Protein AF-A0A7C3V137-F1 (afdb_monomer)

Secondary structure (DSSP, 8-state):
-------HHHHHHHHHHHHHHHHHHHHHHHHHHHHIIIIIHHHS-HHHHT-SSPPPHHHHHHHHHHHHHHHHHHHHTTPPTTHHHHHHHTT--TTS--SSS---GGGS-HHHHHHTT-

Radius of gyration: 18.9 Å; Cα contacts (8 Å, |Δi|>4): 94; chains: 1; bounding box: 36×55×51 Å

Structure (mmCIF, N/CA/C/O backbone):
data_AF-A0A7C3V137-F1
#
_entry.id   AF-A0A7C3V137-F1
#
loop_
_atom_site.group_PDB
_atom_site.id
_atom_site.type_symbol
_atom_site.label_atom_id
_atom_site.label_alt_id
_atom_site.label_comp_id
_atom_site.label_asym_id
_atom_site.label_entity_id
_atom_site.label_seq_id
_atom_site.pdbx_PDB_ins_code
_atom_site.Cartn_x
_atom_site.Cartn_y
_atom_site.Cartn_z
_atom_site.occupancy
_atom_site.B_iso_or_equiv
_atom_site.auth_seq_id
_atom_site.auth_comp_id
_atom_site.auth_asym_id
_atom_site.auth_atom_id
_atom_site.pdbx_PDB_model_num
ATOM 1 N N . MET A 1 1 ? 12.275 -42.632 -30.469 1.00 38.47 1 MET A N 1
ATOM 2 C CA . MET A 1 1 ? 13.488 -41.961 -30.996 1.00 38.47 1 MET A CA 1
ATOM 3 C C . MET A 1 1 ? 13.719 -40.701 -30.151 1.00 38.47 1 MET A C 1
ATOM 5 O O . MET A 1 1 ? 12.737 -40.092 -29.757 1.00 38.47 1 MET A O 1
ATOM 9 N N . ARG A 1 2 ? 14.964 -40.432 -29.734 1.00 38.84 2 ARG A N 1
ATOM 10 C CA . ARG A 1 2 ? 15.379 -39.552 -28.612 1.00 38.84 2 ARG A CA 1
ATOM 11 C C . ARG A 1 2 ? 15.088 -38.046 -28.816 1.00 38.84 2 ARG A C 1
ATOM 13 O O . ARG A 1 2 ? 15.186 -37.565 -29.935 1.00 38.84 2 ARG A O 1
ATOM 20 N N . SER A 1 3 ? 14.854 -37.313 -27.716 1.00 49.75 3 SER A N 1
ATOM 21 C CA . SER A 1 3 ? 15.107 -35.854 -27.603 1.00 49.75 3 SER A CA 1
ATOM 22 C C . SER A 1 3 ? 16.628 -35.604 -27.528 1.00 49.75 3 SER A C 1
ATOM 24 O O . SER A 1 3 ? 17.328 -36.508 -27.053 1.00 49.75 3 SER A O 1
ATOM 26 N N . PRO A 1 4 ? 17.176 -34.446 -27.971 1.00 48.34 4 PRO A N 1
ATOM 27 C CA . PRO A 1 4 ? 17.518 -33.423 -26.971 1.00 48.34 4 PRO A CA 1
ATOM 28 C C . PRO A 1 4 ? 17.622 -31.975 -27.511 1.00 48.34 4 PRO A C 1
ATOM 30 O O . PRO A 1 4 ? 18.595 -31.620 -28.169 1.00 48.34 4 PRO A O 1
ATOM 33 N N . ASN A 1 5 ? 16.741 -31.077 -27.066 1.00 44.84 5 ASN A N 1
ATOM 34 C CA . ASN A 1 5 ? 17.062 -29.636 -26.989 1.00 44.84 5 ASN A CA 1
ATOM 35 C C . ASN A 1 5 ? 17.733 -29.264 -25.644 1.00 44.84 5 ASN A C 1
ATOM 37 O O . ASN A 1 5 ? 17.666 -28.129 -25.187 1.00 44.84 5 ASN A O 1
ATOM 41 N N . GLY A 1 6 ? 18.408 -30.223 -25.000 1.00 50.28 6 GLY A N 1
ATOM 42 C CA . GLY A 1 6 ? 19.132 -30.058 -23.731 1.00 50.28 6 GLY A CA 1
ATOM 43 C C . GLY A 1 6 ? 20.578 -29.579 -23.893 1.00 50.28 6 GLY A C 1
ATOM 44 O O . GLY A 1 6 ? 21.464 -30.077 -23.205 1.00 50.28 6 GLY A O 1
ATOM 45 N N . GLY A 1 7 ? 20.846 -28.677 -24.841 1.00 51.50 7 GLY A N 1
ATOM 46 C CA . GLY A 1 7 ? 22.187 -28.118 -25.037 1.00 51.50 7 GLY A CA 1
ATOM 47 C C . GLY A 1 7 ? 22.581 -27.151 -23.908 1.00 51.50 7 GLY A C 1
ATOM 48 O O . GLY A 1 7 ? 21.702 -26.506 -23.330 1.00 51.50 7 GLY A O 1
ATOM 49 N N . PRO A 1 8 ? 23.887 -26.974 -23.615 1.00 53.66 8 PRO A N 1
ATOM 50 C CA . PRO A 1 8 ? 24.370 -26.088 -22.548 1.00 53.66 8 PRO A CA 1
ATOM 51 C C . PRO A 1 8 ? 23.852 -24.645 -22.670 1.00 53.66 8 PRO A C 1
ATOM 53 O O . PRO A 1 8 ? 23.651 -23.982 -21.658 1.00 53.66 8 PRO A O 1
ATOM 56 N N . GLY A 1 9 ? 23.534 -24.181 -23.885 1.00 51.78 9 GLY A N 1
ATOM 57 C CA . GLY A 1 9 ? 22.903 -22.877 -24.119 1.00 51.78 9 GLY A CA 1
ATOM 58 C C . GLY A 1 9 ? 21.500 -22.732 -23.515 1.00 51.78 9 GLY A C 1
ATOM 59 O O . GLY A 1 9 ? 21.177 -21.666 -23.006 1.00 51.78 9 GLY A O 1
ATOM 60 N N . GLY A 1 10 ? 20.687 -23.794 -23.494 1.00 51.69 10 GLY A N 1
ATOM 61 C CA . GLY A 1 10 ? 19.352 -23.762 -22.882 1.00 51.69 10 GLY A CA 1
ATOM 62 C C . GLY A 1 10 ? 19.420 -23.658 -21.359 1.00 51.69 10 GLY A C 1
ATOM 63 O O . GLY A 1 10 ? 18.695 -22.875 -20.753 1.00 51.69 10 GLY A O 1
ATOM 64 N N . PHE A 1 11 ? 20.362 -24.376 -20.745 1.00 57.47 11 PHE A N 1
ATOM 65 C CA . PHE A 1 11 ? 20.620 -24.278 -19.309 1.00 57.47 11 PHE A CA 1
ATOM 66 C C . PHE A 1 11 ? 21.194 -22.908 -18.927 1.00 57.47 11 PHE A C 1
ATOM 68 O O . PHE A 1 11 ? 20.750 -22.315 -17.951 1.00 57.47 11 PHE A O 1
ATOM 75 N N . ILE A 1 12 ? 22.118 -22.359 -19.725 1.00 61.47 12 ILE A N 1
ATOM 76 C CA . ILE A 1 12 ? 22.668 -21.009 -19.519 1.00 61.47 12 ILE A CA 1
ATOM 77 C C . ILE A 1 12 ? 21.570 -19.944 -19.616 1.00 61.47 12 ILE A C 1
ATOM 79 O O . ILE A 1 12 ? 21.545 -19.039 -18.788 1.00 61.47 12 ILE A O 1
ATOM 83 N N . LEU A 1 13 ? 20.644 -20.051 -20.576 1.00 46.75 13 LEU A N 1
ATOM 84 C CA . LEU A 1 13 ? 19.517 -19.121 -20.700 1.00 46.75 13 LEU A CA 1
ATOM 85 C C . LEU A 1 13 ? 18.559 -19.211 -19.508 1.00 46.75 13 LEU A C 1
ATOM 87 O O . LEU A 1 13 ? 18.173 -18.175 -18.978 1.00 46.75 13 LEU A O 1
ATOM 91 N N . ILE A 1 14 ? 18.236 -20.424 -19.047 1.00 59.72 14 ILE A N 1
ATOM 92 C CA . ILE A 1 14 ? 17.388 -20.635 -17.863 1.00 59.72 14 ILE A CA 1
ATOM 93 C C . ILE A 1 14 ? 18.065 -20.082 -16.607 1.00 59.72 14 ILE A C 1
ATOM 95 O O . ILE A 1 14 ? 17.445 -19.348 -15.846 1.00 59.72 14 ILE A O 1
ATOM 99 N N . VAL A 1 15 ? 19.345 -20.390 -16.388 1.00 57.72 15 VAL A N 1
ATOM 100 C CA . VAL A 1 15 ? 20.094 -19.872 -15.235 1.00 57.72 15 VAL A CA 1
ATOM 101 C C . VAL A 1 15 ? 20.176 -18.350 -15.295 1.00 57.72 15 VAL A C 1
ATOM 103 O O . VAL A 1 15 ? 19.997 -17.701 -14.268 1.00 57.72 15 VAL A O 1
ATOM 106 N N . ARG A 1 16 ? 20.390 -17.763 -16.477 1.00 47.31 16 ARG A N 1
ATOM 107 C CA . ARG A 1 16 ? 20.431 -16.308 -16.655 1.00 47.31 16 ARG A CA 1
ATOM 108 C C . ARG A 1 16 ? 19.074 -15.660 -16.369 1.00 47.31 16 ARG A C 1
ATOM 110 O O . ARG A 1 16 ? 19.036 -14.709 -15.604 1.00 47.31 16 ARG A O 1
ATOM 117 N N . ASP A 1 17 ? 17.979 -16.214 -16.885 1.00 63.19 17 ASP A N 1
ATOM 118 C CA . ASP A 1 17 ? 16.607 -15.758 -16.608 1.00 63.19 17 ASP A CA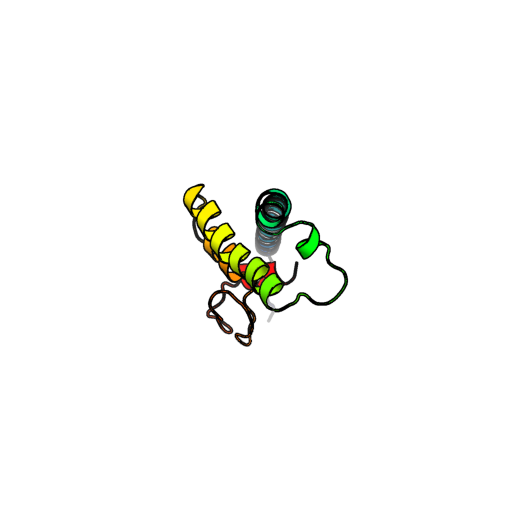 1
ATOM 119 C C . ASP A 1 17 ? 16.252 -15.867 -15.111 1.00 63.19 17 ASP A C 1
ATOM 121 O O . ASP A 1 17 ? 15.773 -14.903 -14.517 1.00 63.19 17 ASP A O 1
ATOM 125 N N . ILE A 1 18 ? 16.592 -16.983 -14.455 1.00 59.78 18 ILE A N 1
ATOM 126 C CA . ILE A 1 18 ? 16.414 -17.155 -13.002 1.00 59.78 18 ILE A CA 1
ATOM 127 C C . ILE A 1 18 ? 17.257 -16.142 -12.216 1.00 59.78 18 ILE A C 1
ATOM 129 O O . ILE A 1 18 ? 16.803 -15.618 -11.198 1.00 59.78 18 ILE A O 1
ATOM 133 N N . THR A 1 19 ? 18.483 -15.868 -12.664 1.00 59.94 19 THR A N 1
ATOM 134 C CA . THR A 1 19 ? 19.390 -14.924 -11.994 1.00 59.94 19 THR A CA 1
ATOM 135 C C . THR A 1 19 ? 18.880 -13.492 -12.115 1.00 59.94 19 THR A C 1
ATOM 137 O O . THR A 1 19 ? 18.858 -12.781 -11.114 1.00 59.94 19 THR A O 1
ATOM 140 N N . GLU A 1 20 ? 18.413 -13.081 -13.296 1.00 61.53 20 GLU A N 1
ATOM 141 C CA . GLU A 1 20 ? 17.808 -11.760 -13.497 1.00 61.53 20 GLU A CA 1
ATOM 142 C C . GLU A 1 20 ? 16.503 -11.617 -12.699 1.00 61.53 20 GLU A C 1
ATOM 144 O O . GLU A 1 20 ? 16.323 -10.616 -12.012 1.00 61.53 20 GLU A O 1
ATOM 149 N N . ARG A 1 21 ? 15.637 -12.643 -12.657 1.00 60.75 21 ARG A N 1
ATOM 150 C CA . ARG A 1 21 ? 14.427 -12.618 -11.810 1.00 60.75 21 ARG A CA 1
ATOM 151 C C . ARG A 1 21 ? 14.750 -12.485 -10.326 1.00 60.75 21 ARG A C 1
ATOM 153 O O . ARG A 1 21 ? 14.125 -11.683 -9.642 1.00 60.75 21 ARG A O 1
ATOM 160 N N . LYS A 1 22 ? 15.743 -13.229 -9.828 1.00 61.06 22 LYS A N 1
ATOM 161 C CA . LYS A 1 22 ? 16.199 -13.101 -8.435 1.00 61.06 22 LYS A CA 1
ATOM 162 C C . LYS A 1 22 ? 16.818 -11.737 -8.150 1.00 61.06 22 LYS A C 1
ATOM 164 O O . LYS A 1 22 ? 16.628 -11.219 -7.056 1.00 61.06 22 LYS A O 1
ATOM 169 N N . ARG A 1 23 ? 17.553 -11.156 -9.104 1.00 64.00 23 ARG A N 1
ATOM 170 C CA . ARG A 1 23 ? 18.107 -9.803 -8.968 1.00 64.00 23 ARG A CA 1
ATOM 171 C C . ARG A 1 23 ? 16.985 -8.779 -8.835 1.00 64.00 23 ARG A C 1
ATOM 173 O O . ARG A 1 23 ? 16.995 -8.018 -7.877 1.00 64.00 23 ARG A O 1
ATOM 180 N N . VAL A 1 24 ? 16.003 -8.824 -9.732 1.00 61.69 24 VAL A N 1
ATOM 181 C CA . VAL A 1 24 ? 14.826 -7.946 -9.692 1.00 61.69 24 VAL A CA 1
ATOM 182 C C . VAL A 1 24 ? 14.054 -8.124 -8.384 1.00 61.69 24 VAL A C 1
ATOM 184 O O . VAL A 1 24 ? 13.665 -7.138 -7.772 1.00 61.69 24 VAL A O 1
ATOM 187 N N . GLU A 1 25 ? 13.890 -9.357 -7.896 1.00 58.88 25 GLU A N 1
ATOM 188 C CA . GLU A 1 25 ? 13.247 -9.629 -6.605 1.00 58.88 25 GLU A CA 1
ATOM 189 C C . GLU A 1 25 ? 14.023 -9.025 -5.421 1.00 58.88 25 GLU A C 1
ATOM 191 O O . GLU A 1 25 ? 13.418 -8.437 -4.525 1.00 58.88 25 GLU A O 1
ATOM 196 N N . ILE A 1 26 ? 15.355 -9.146 -5.406 1.00 67.31 26 ILE A N 1
ATOM 197 C CA . ILE A 1 26 ? 16.207 -8.554 -4.363 1.00 67.31 26 ILE A CA 1
ATOM 198 C C . ILE A 1 26 ? 16.132 -7.026 -4.415 1.00 67.31 26 ILE A C 1
ATOM 200 O O . ILE A 1 26 ? 15.923 -6.403 -3.377 1.00 67.31 26 ILE A O 1
ATOM 204 N N . GLU A 1 27 ? 16.227 -6.429 -5.603 1.00 68.38 27 GLU A N 1
ATOM 205 C CA . GLU A 1 27 ? 16.098 -4.980 -5.787 1.00 68.38 27 GLU A CA 1
ATOM 206 C C . GLU A 1 27 ? 14.716 -4.480 -5.340 1.00 68.38 27 GLU A C 1
ATOM 208 O O . GLU A 1 27 ? 14.630 -3.488 -4.617 1.00 68.38 27 GLU A O 1
ATOM 213 N N . LEU A 1 28 ? 13.639 -5.205 -5.668 1.00 60.62 28 LEU A N 1
ATOM 214 C CA . LEU A 1 28 ? 12.281 -4.925 -5.187 1.00 60.62 28 LEU A CA 1
ATOM 215 C C . LEU A 1 28 ? 12.181 -5.006 -3.663 1.00 60.62 28 LEU A C 1
ATOM 217 O O . LEU A 1 28 ? 11.550 -4.144 -3.056 1.00 60.62 28 LEU A O 1
ATOM 221 N N . ARG A 1 29 ? 12.810 -6.000 -3.025 1.00 63.31 29 ARG A N 1
ATOM 222 C CA . ARG A 1 29 ? 12.815 -6.144 -1.558 1.00 63.31 29 ARG A CA 1
ATOM 223 C C . ARG A 1 29 ? 13.608 -5.037 -0.870 1.00 63.31 29 ARG A C 1
ATOM 225 O O . ARG A 1 29 ? 13.137 -4.475 0.117 1.00 63.31 29 ARG A O 1
ATOM 232 N N . GLU A 1 30 ? 14.790 -4.702 -1.377 1.00 68.75 30 GLU A N 1
ATOM 233 C CA . GLU A 1 30 ? 15.611 -3.613 -0.838 1.00 68.75 30 GLU A CA 1
ATOM 234 C C . GLU A 1 30 ? 14.921 -2.261 -1.014 1.00 68.75 30 GLU A C 1
ATOM 236 O O . GLU A 1 30 ? 14.882 -1.448 -0.086 1.00 68.75 30 GLU A O 1
ATOM 241 N N . MET A 1 31 ? 14.315 -2.035 -2.180 1.00 66.25 31 MET A N 1
ATOM 242 C CA . MET A 1 31 ? 13.492 -0.864 -2.431 1.00 66.25 31 MET A CA 1
ATOM 243 C C . MET A 1 31 ? 12.290 -0.840 -1.485 1.00 66.25 31 MET A C 1
ATOM 245 O O . MET A 1 31 ? 12.072 0.175 -0.832 1.00 66.25 31 MET A O 1
ATOM 249 N N . ALA A 1 32 ? 11.574 -1.952 -1.307 1.00 60.56 32 ALA A N 1
ATOM 250 C CA . ALA A 1 32 ? 10.454 -2.053 -0.375 1.00 60.56 32 ALA A CA 1
ATOM 251 C C . ALA A 1 32 ? 10.856 -1.766 1.081 1.00 60.56 32 ALA A C 1
ATOM 253 O O . ALA A 1 32 ? 10.106 -1.090 1.781 1.00 60.56 32 ALA A O 1
ATOM 254 N N . GLU A 1 33 ? 12.032 -2.202 1.544 1.00 64.38 33 GLU A N 1
ATOM 255 C CA . GLU A 1 33 ? 12.504 -1.910 2.907 1.00 64.38 33 GLU A CA 1
ATOM 256 C C . GLU A 1 33 ? 12.915 -0.439 3.072 1.00 64.38 33 GLU A C 1
ATOM 258 O O . GLU A 1 33 ? 12.636 0.183 4.103 1.00 64.38 33 GLU A O 1
ATOM 263 N N . ARG A 1 34 ? 13.513 0.163 2.035 1.00 64.25 34 ARG A N 1
ATOM 264 C CA . ARG A 1 34 ? 13.777 1.611 1.999 1.00 64.25 34 ARG A CA 1
ATOM 265 C C . ARG A 1 34 ? 12.471 2.402 2.018 1.00 64.25 34 ARG A C 1
ATOM 267 O O . ARG A 1 34 ? 12.345 3.345 2.794 1.00 64.25 34 ARG A O 1
ATOM 274 N N . LEU A 1 35 ? 11.475 1.975 1.243 1.00 60.34 35 LEU A N 1
ATOM 275 C CA . LEU A 1 35 ? 10.134 2.558 1.247 1.00 60.34 35 LEU A CA 1
ATOM 276 C C . LEU A 1 35 ? 9.439 2.376 2.603 1.00 60.34 35 LEU A C 1
ATOM 278 O O . LEU A 1 35 ? 8.802 3.302 3.099 1.00 60.34 35 LEU A O 1
ATOM 282 N N . ARG A 1 36 ? 9.619 1.228 3.262 1.00 59.88 36 ARG A N 1
ATOM 283 C CA . ARG A 1 36 ? 9.065 0.953 4.592 1.00 59.88 36 ARG A CA 1
ATOM 284 C C . ARG A 1 36 ? 9.613 1.894 5.655 1.00 59.88 36 ARG A C 1
ATOM 286 O O . ARG A 1 36 ? 8.844 2.468 6.422 1.00 59.88 36 ARG A O 1
ATOM 293 N N . LYS A 1 37 ? 10.928 2.097 5.690 1.00 56.03 37 LYS A N 1
ATOM 294 C CA . LYS A 1 37 ? 11.549 3.011 6.658 1.00 56.03 37 LYS A CA 1
ATOM 295 C C . LYS A 1 37 ? 11.285 4.482 6.354 1.00 56.03 37 LYS A C 1
ATOM 297 O O . LYS A 1 37 ? 11.129 5.256 7.292 1.00 56.03 37 LYS A O 1
ATOM 302 N N . SER A 1 38 ? 11.242 4.868 5.081 1.00 54.62 38 SER A N 1
ATOM 303 C CA . SER A 1 38 ? 11.137 6.277 4.689 1.00 54.62 38 SER A CA 1
ATOM 304 C C . SER A 1 38 ? 9.708 6.778 4.476 1.00 54.62 38 SER A C 1
ATOM 306 O O . SER A 1 38 ? 9.509 7.977 4.585 1.00 54.62 38 SER A O 1
ATOM 308 N N . PHE A 1 39 ? 8.717 5.921 4.204 1.00 55.50 39 PHE A N 1
ATOM 309 C CA . PHE A 1 39 ? 7.338 6.359 3.924 1.00 55.50 39 PHE A CA 1
ATOM 310 C C . PHE A 1 39 ? 6.302 5.804 4.903 1.00 55.50 39 PHE A C 1
ATOM 312 O O . PHE A 1 39 ? 5.540 6.583 5.474 1.00 55.50 39 PHE A O 1
ATOM 319 N N . LEU A 1 40 ? 6.304 4.494 5.182 1.00 52.38 40 LEU A N 1
ATOM 320 C CA . LEU A 1 40 ? 5.327 3.891 6.107 1.00 52.38 40 LEU A CA 1
ATOM 321 C C . LEU A 1 40 ? 5.453 4.450 7.537 1.00 52.38 40 LEU A C 1
ATOM 323 O O . LEU A 1 40 ? 4.441 4.721 8.180 1.00 52.38 40 LEU A O 1
ATOM 327 N N . GLY A 1 41 ? 6.684 4.679 8.009 1.00 52.69 41 GLY A N 1
ATOM 328 C CA . GLY A 1 41 ? 6.952 5.231 9.344 1.00 52.69 41 GLY A CA 1
ATOM 329 C C . GLY A 1 41 ? 6.705 6.737 9.499 1.00 52.69 41 GLY A C 1
ATOM 330 O O . GLY A 1 41 ? 6.652 7.216 10.626 1.00 52.69 41 GLY A O 1
ATOM 331 N N . ILE A 1 42 ? 6.560 7.486 8.398 1.00 58.28 42 ILE A N 1
ATOM 332 C CA . ILE A 1 42 ? 6.299 8.937 8.446 1.00 58.28 42 ILE A CA 1
ATOM 333 C C . ILE A 1 42 ? 4.791 9.222 8.462 1.00 58.28 42 ILE A C 1
ATOM 335 O O . ILE A 1 42 ? 4.354 10.204 9.056 1.00 58.28 42 ILE A O 1
ATOM 339 N N . ILE A 1 43 ? 3.994 8.365 7.818 1.00 67.50 43 ILE A N 1
ATOM 340 C CA . ILE A 1 43 ? 2.561 8.606 7.597 1.00 67.50 43 ILE A CA 1
ATOM 341 C C . ILE A 1 43 ? 1.704 7.990 8.710 1.00 67.50 43 ILE A C 1
ATOM 343 O O . ILE A 1 43 ? 0.666 8.546 9.067 1.00 67.50 43 ILE A O 1
ATOM 347 N N . ILE A 1 44 ? 2.132 6.858 9.277 1.00 79.19 44 ILE A N 1
ATOM 348 C CA . ILE A 1 44 ? 1.413 6.184 10.359 1.00 79.19 44 ILE A CA 1
ATOM 349 C C . ILE A 1 44 ? 2.115 6.507 11.685 1.00 79.19 44 ILE A C 1
ATOM 351 O O . ILE A 1 44 ? 3.287 6.154 11.837 1.00 79.19 44 ILE A O 1
ATOM 355 N N . PRO A 1 45 ? 1.421 7.124 12.661 1.00 84.62 45 PRO A N 1
ATOM 356 C CA . PRO A 1 45 ? 1.953 7.329 14.003 1.00 84.62 45 PRO A CA 1
ATOM 357 C C . PRO A 1 45 ? 2.537 6.041 14.586 1.00 84.62 45 PRO A C 1
ATOM 359 O O . PRO A 1 45 ? 1.942 4.964 14.472 1.00 84.62 45 PRO A O 1
ATOM 362 N N . SER A 1 46 ? 3.692 6.153 15.239 1.00 82.75 46 SER A N 1
ATOM 363 C CA . SER A 1 46 ? 4.424 5.009 15.794 1.00 82.75 46 SER A CA 1
ATOM 364 C C . SER A 1 46 ? 3.589 4.194 16.788 1.00 82.75 46 SER A C 1
ATOM 366 O O . SER A 1 46 ? 3.743 2.980 16.893 1.00 82.75 46 SER A O 1
ATOM 368 N N . GLU A 1 47 ? 2.665 4.859 17.470 1.00 86.25 47 GLU A N 1
ATOM 369 C CA . GLU A 1 47 ? 1.724 4.324 18.439 1.00 86.25 47 GLU A CA 1
ATOM 370 C C . GLU A 1 47 ? 0.677 3.432 17.776 1.00 86.25 47 GLU A C 1
ATOM 372 O O . GLU A 1 47 ? 0.277 2.438 18.371 1.00 86.25 47 GLU A O 1
ATOM 377 N N . ILE A 1 48 ? 0.263 3.757 16.544 1.00 86.75 48 ILE A N 1
ATOM 378 C CA . ILE A 1 48 ? -0.639 2.927 15.733 1.00 86.75 48 ILE A CA 1
ATOM 379 C C . ILE A 1 48 ? 0.151 1.766 15.129 1.00 86.75 48 ILE A C 1
ATOM 381 O O . ILE A 1 48 ? -0.292 0.622 15.187 1.00 86.75 48 ILE A O 1
ATOM 385 N N . LEU A 1 49 ? 1.341 2.049 14.591 1.00 82.44 49 LEU A N 1
ATOM 386 C CA . LEU A 1 49 ? 2.180 1.053 13.927 1.00 82.44 49 LEU A CA 1
ATOM 387 C C . LEU A 1 49 ? 2.639 -0.063 14.879 1.00 82.44 49 LEU A C 1
ATOM 389 O O . LEU A 1 49 ? 2.673 -1.228 14.492 1.00 82.44 49 LEU A O 1
ATOM 393 N N . ASN A 1 50 ? 2.975 0.288 16.123 1.00 84.31 50 ASN A N 1
ATOM 394 C CA . ASN A 1 50 ? 3.454 -0.649 17.142 1.00 84.31 50 ASN A CA 1
ATOM 395 C C . ASN A 1 50 ? 2.356 -1.078 18.126 1.00 84.31 50 ASN A C 1
ATOM 397 O O . ASN A 1 50 ? 2.663 -1.677 19.161 1.00 84.31 50 ASN A O 1
ATOM 401 N N . LYS A 1 51 ? 1.085 -0.759 17.846 1.00 84.56 51 LYS A N 1
ATOM 402 C CA . LYS A 1 51 ? -0.013 -1.052 18.766 1.00 84.56 51 LYS A CA 1
ATOM 403 C C . LYS A 1 51 ? -0.162 -2.564 18.958 1.00 84.56 51 LYS A C 1
ATOM 405 O O . LYS A 1 51 ? -0.408 -3.276 17.983 1.00 84.56 51 LYS A O 1
ATOM 410 N N . PRO A 1 52 ? -0.087 -3.083 20.195 1.00 85.56 52 PRO A N 1
ATOM 411 C CA . PRO A 1 52 ? -0.427 -4.472 20.442 1.00 85.56 52 PRO A CA 1
ATOM 412 C C . PRO A 1 52 ? -1.943 -4.667 20.301 1.00 85.56 52 PRO A C 1
ATOM 414 O O . PRO A 1 52 ? -2.740 -3.937 20.891 1.00 85.56 52 PRO A O 1
ATOM 417 N N . GLY A 1 53 ? -2.350 -5.688 19.547 1.00 87.69 53 GLY A N 1
ATOM 418 C CA . GLY A 1 53 ? -3.758 -6.038 19.354 1.00 87.69 53 GLY A CA 1
ATOM 419 C C . GLY A 1 53 ? -4.385 -5.430 18.097 1.00 87.69 53 GLY A C 1
ATOM 420 O O . GLY A 1 53 ? -3.699 -5.089 17.139 1.00 87.69 53 GLY A O 1
ATOM 421 N N . ARG A 1 54 ? -5.722 -5.378 18.057 1.00 89.50 54 ARG A N 1
ATOM 422 C CA . ARG A 1 54 ? -6.461 -4.891 16.882 1.00 89.50 54 ARG A CA 1
ATOM 423 C C . ARG A 1 54 ? -6.529 -3.367 16.872 1.00 89.50 54 ARG A C 1
ATOM 425 O O . ARG A 1 54 ? -6.808 -2.752 17.900 1.00 89.50 54 ARG A O 1
ATOM 432 N N . LEU A 1 55 ? -6.351 -2.791 15.688 1.00 90.25 55 LEU A N 1
ATOM 433 C CA . LEU A 1 55 ? -6.63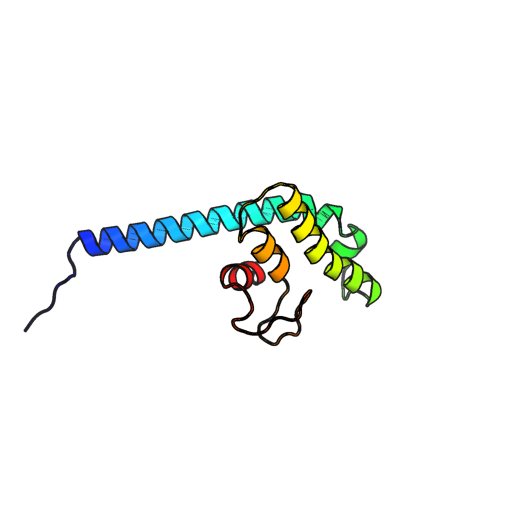1 -1.383 15.434 1.00 90.25 55 LEU A CA 1
ATOM 434 C C . LEU A 1 55 ? -8.137 -1.121 15.522 1.00 90.25 55 LEU A C 1
ATOM 436 O O . LEU A 1 55 ? -8.947 -1.934 15.065 1.00 90.25 55 LEU A O 1
ATOM 440 N N . ILE A 1 56 ? -8.513 0.018 16.097 1.00 94.12 56 ILE A N 1
ATOM 441 C CA . ILE A 1 56 ? -9.900 0.494 16.039 1.00 94.12 56 ILE A CA 1
ATOM 442 C C . ILE A 1 56 ? -10.206 1.014 14.622 1.00 94.12 56 ILE A C 1
ATOM 444 O O . ILE A 1 56 ? -9.275 1.327 13.876 1.00 94.12 56 ILE A O 1
ATOM 448 N N . PRO A 1 57 ? -11.486 1.165 14.230 1.00 92.62 57 PRO A N 1
ATOM 449 C CA . PRO A 1 57 ? -11.845 1.586 12.873 1.00 92.62 57 PRO A CA 1
ATOM 450 C C . PRO A 1 57 ? -11.144 2.867 12.398 1.00 92.62 57 PRO A C 1
ATOM 452 O O . PRO A 1 57 ? -10.647 2.904 11.277 1.00 92.62 57 PRO A O 1
ATOM 455 N N . LEU A 1 58 ? -11.028 3.870 13.274 1.00 90.75 58 LEU A N 1
ATOM 456 C CA . LEU A 1 58 ? -10.351 5.133 12.971 1.00 90.75 58 LEU A CA 1
ATOM 457 C C . LEU A 1 58 ? -8.838 4.959 12.745 1.00 90.75 58 LEU A C 1
ATOM 459 O O . LEU A 1 58 ? -8.263 5.561 11.846 1.00 90.75 58 LEU A O 1
ATOM 463 N N . GLU A 1 59 ? -8.183 4.103 13.531 1.00 90.94 59 GLU A N 1
ATOM 464 C CA . GLU A 1 59 ? -6.760 3.787 13.345 1.00 90.94 59 GLU A CA 1
ATOM 465 C C . GLU A 1 59 ? -6.538 3.035 12.031 1.00 90.94 59 GLU A C 1
ATOM 467 O O . GLU A 1 59 ? -5.582 3.307 11.308 1.00 90.94 59 GLU A O 1
ATOM 472 N N . MET A 1 60 ? -7.450 2.122 11.686 1.00 89.38 60 MET A N 1
ATOM 473 C CA . MET A 1 60 ? -7.397 1.410 10.414 1.00 89.38 60 MET A CA 1
ATOM 474 C C . MET A 1 60 ? -7.588 2.356 9.222 1.00 89.38 60 MET A C 1
ATOM 476 O O . MET A 1 60 ? -6.988 2.130 8.178 1.00 89.38 60 MET A O 1
ATOM 480 N N . GLU A 1 61 ? -8.384 3.418 9.350 1.00 89.94 61 GLU A N 1
ATOM 481 C CA . GLU A 1 61 ? -8.532 4.442 8.309 1.00 89.94 61 GLU A CA 1
ATOM 482 C C . GLU A 1 61 ? -7.218 5.197 8.055 1.00 89.94 61 GLU A C 1
ATOM 484 O O . GLU A 1 61 ? -6.815 5.360 6.902 1.00 89.94 61 GLU A O 1
ATOM 489 N N . ILE A 1 62 ? -6.496 5.557 9.124 1.00 87.19 62 ILE A N 1
ATOM 490 C CA . ILE A 1 62 ? -5.153 6.155 9.032 1.00 87.19 62 ILE A CA 1
ATOM 491 C C . ILE A 1 62 ? -4.196 5.200 8.319 1.00 87.19 62 ILE A C 1
ATOM 493 O O . ILE A 1 62 ? -3.462 5.615 7.422 1.00 87.19 62 ILE A O 1
ATOM 497 N N . VAL A 1 63 ? -4.237 3.911 8.675 1.00 85.69 63 VAL A N 1
ATOM 498 C CA . VAL A 1 63 ? -3.460 2.898 7.963 1.00 85.69 63 VAL A CA 1
ATOM 499 C C . VAL A 1 63 ? -3.890 2.852 6.501 1.00 85.69 63 VAL A C 1
ATOM 501 O O . VAL A 1 63 ? -3.036 2.992 5.650 1.00 85.69 63 VAL A O 1
ATOM 504 N N . ARG A 1 64 ? -5.167 2.749 6.136 1.00 88.44 64 ARG A N 1
ATOM 505 C CA . ARG A 1 64 ? -5.562 2.675 4.713 1.00 88.44 64 ARG A CA 1
ATOM 506 C C . ARG A 1 64 ? -5.063 3.855 3.879 1.00 88.44 64 ARG A C 1
ATOM 508 O O . ARG A 1 64 ? -4.569 3.650 2.772 1.00 88.44 64 ARG A O 1
ATOM 515 N N . ARG A 1 65 ? -5.112 5.066 4.437 1.00 87.75 65 ARG A N 1
ATOM 516 C CA . ARG A 1 65 ? -4.665 6.294 3.766 1.00 87.75 65 ARG A CA 1
ATOM 517 C C . ARG A 1 65 ? -3.173 6.291 3.418 1.00 87.75 65 ARG A C 1
ATOM 519 O O . ARG A 1 65 ? -2.773 6.986 2.488 1.00 87.75 65 ARG A O 1
ATOM 526 N N . HIS A 1 66 ? -2.341 5.499 4.102 1.00 85.88 66 HIS A N 1
ATOM 527 C CA . HIS A 1 66 ? -0.918 5.425 3.761 1.00 85.88 66 HIS A CA 1
ATOM 528 C C . HIS A 1 66 ? -0.682 4.903 2.337 1.00 85.88 66 HIS A C 1
ATOM 530 O O . HIS A 1 66 ? 0.315 5.286 1.731 1.00 85.88 66 HIS A O 1
ATOM 536 N N . ALA A 1 67 ? -1.559 4.036 1.813 1.00 87.31 67 ALA A N 1
ATOM 537 C CA . ALA A 1 67 ? -1.403 3.474 0.473 1.00 87.31 67 ALA A CA 1
ATOM 538 C C . ALA A 1 67 ? -1.524 4.579 -0.588 1.00 87.31 67 ALA A C 1
ATOM 540 O O . ALA A 1 67 ? -0.645 4.720 -1.435 1.00 87.31 67 ALA A O 1
ATOM 541 N N . GLU A 1 68 ? -2.555 5.422 -0.472 1.00 88.81 68 GLU A N 1
ATOM 542 C CA . GLU A 1 68 ? -2.768 6.601 -1.326 1.00 88.81 68 GLU A CA 1
ATOM 543 C C . GLU A 1 68 ? -1.610 7.595 -1.227 1.00 88.81 68 GLU A C 1
ATOM 545 O O . GLU A 1 68 ? -1.068 8.035 -2.237 1.00 88.81 68 GLU A O 1
ATOM 550 N N . VAL A 1 69 ? -1.183 7.925 -0.006 1.00 86.81 69 VAL A N 1
ATOM 551 C CA . VAL A 1 69 ? -0.077 8.870 0.185 1.00 86.81 69 VAL A CA 1
ATOM 552 C C . VAL A 1 69 ? 1.231 8.303 -0.377 1.00 86.81 69 VAL A C 1
ATOM 554 O O . VAL A 1 69 ? 1.991 9.035 -1.005 1.00 86.81 69 VAL A O 1
ATOM 557 N N . GLY A 1 70 ? 1.493 7.006 -0.198 1.00 82.56 70 GLY A N 1
ATOM 558 C CA . GLY A 1 70 ? 2.665 6.335 -0.760 1.00 82.56 70 GLY A CA 1
ATOM 559 C C . GLY A 1 70 ? 2.695 6.401 -2.286 1.00 82.56 70 GLY A C 1
ATOM 560 O O . GLY A 1 70 ? 3.724 6.768 -2.854 1.00 82.56 70 GLY A O 1
ATOM 561 N N . TYR A 1 71 ? 1.563 6.122 -2.937 1.00 88.00 71 TYR A N 1
ATOM 562 C CA . TYR A 1 71 ? 1.402 6.276 -4.384 1.00 88.00 71 TYR A CA 1
ATOM 563 C C . TYR A 1 71 ? 1.739 7.700 -4.843 1.00 88.00 71 TYR A C 1
ATOM 565 O O . TYR A 1 71 ? 2.609 7.891 -5.696 1.00 88.00 71 TYR A O 1
ATOM 573 N N . GLU A 1 72 ? 1.111 8.706 -4.228 1.00 88.94 72 GLU A N 1
ATOM 574 C CA . GLU A 1 72 ? 1.300 10.109 -4.603 1.00 88.94 72 GLU A CA 1
ATOM 575 C C . GLU A 1 72 ? 2.745 10.567 -4.411 1.00 88.94 72 GLU A C 1
ATOM 577 O O . GLU A 1 72 ? 3.297 11.259 -5.268 1.00 88.94 72 GLU A O 1
ATOM 582 N N . VAL A 1 73 ? 3.409 10.173 -3.320 1.00 83.75 73 VAL A N 1
ATOM 583 C CA . VAL A 1 73 ? 4.806 10.570 -3.127 1.00 83.75 73 VAL A CA 1
ATOM 584 C C . VAL A 1 73 ? 5.723 9.916 -4.158 1.00 83.75 73 VAL A C 1
ATOM 586 O O . VAL A 1 73 ? 6.591 10.597 -4.701 1.00 83.75 73 VAL A O 1
ATOM 589 N N . LEU A 1 74 ? 5.536 8.633 -4.474 1.00 83.44 74 LEU A N 1
ATOM 590 C CA . LEU A 1 74 ? 6.364 7.953 -5.476 1.00 83.44 74 LEU A CA 1
ATOM 591 C C . LEU A 1 74 ? 6.173 8.536 -6.871 1.00 83.44 74 LEU A C 1
ATOM 593 O O . LEU A 1 74 ? 7.149 8.748 -7.593 1.00 83.44 74 LEU A O 1
ATOM 597 N N . LYS A 1 75 ? 4.931 8.868 -7.216 1.00 86.75 75 LYS A N 1
ATOM 598 C CA . LYS A 1 75 ? 4.603 9.559 -8.458 1.00 86.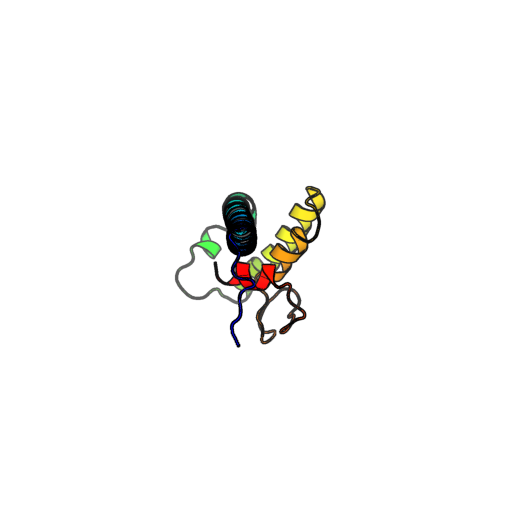75 75 LYS A CA 1
ATOM 599 C C . LYS A 1 75 ? 5.255 10.940 -8.526 1.00 86.75 75 LYS A C 1
ATOM 601 O O . LYS A 1 75 ? 5.917 11.259 -9.509 1.00 86.75 75 LYS A O 1
ATOM 606 N N . ASN A 1 76 ? 5.144 11.734 -7.461 1.00 85.56 76 ASN A N 1
ATOM 607 C CA . ASN A 1 76 ? 5.738 13.073 -7.389 1.00 85.56 76 ASN A CA 1
ATOM 608 C C . ASN A 1 76 ? 7.274 13.051 -7.346 1.00 85.56 76 ASN A C 1
ATOM 610 O O . ASN A 1 76 ? 7.918 13.986 -7.817 1.00 85.56 76 ASN A O 1
ATOM 614 N N . ALA A 1 77 ? 7.872 11.979 -6.827 1.00 81.75 77 ALA A N 1
ATOM 615 C CA . ALA A 1 77 ? 9.312 11.743 -6.881 1.00 81.75 77 ALA A CA 1
ATOM 616 C C . ALA A 1 77 ? 9.798 11.265 -8.267 1.00 81.75 77 ALA A C 1
ATOM 618 O O . ALA A 1 77 ? 11.003 11.100 -8.461 1.00 81.75 77 ALA A O 1
ATOM 619 N N . GLY A 1 78 ? 8.892 11.063 -9.231 1.00 82.06 78 GLY A N 1
ATOM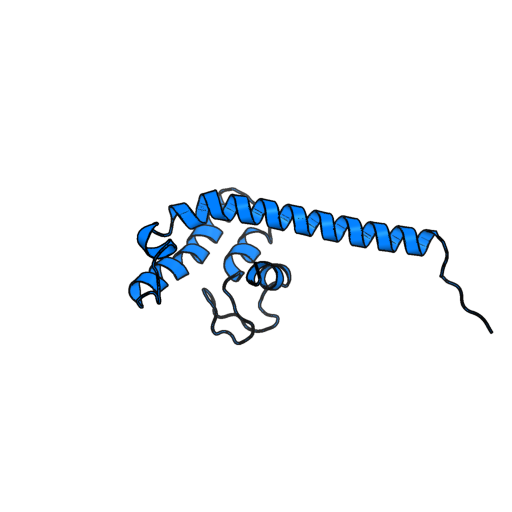 620 C CA . GLY A 1 78 ? 9.226 10.721 -10.613 1.00 82.06 78 GLY A CA 1
ATOM 621 C C . GLY A 1 78 ? 9.645 9.266 -10.812 1.00 82.06 78 GLY A C 1
ATOM 622 O O . GLY A 1 78 ? 10.400 8.974 -11.741 1.00 82.06 78 GLY A O 1
ATOM 623 N N . LEU A 1 79 ? 9.198 8.352 -9.944 1.00 81.31 79 LEU A N 1
ATOM 624 C CA . LEU A 1 79 ? 9.472 6.930 -10.130 1.00 81.31 79 LEU A CA 1
ATOM 625 C C . LEU A 1 79 ? 8.740 6.415 -11.381 1.00 81.31 79 LEU A C 1
ATOM 627 O O . LEU A 1 79 ? 7.589 6.790 -11.610 1.00 81.31 79 LEU A O 1
ATOM 631 N N . PRO A 1 80 ? 9.385 5.556 -12.188 1.00 84.69 80 PRO A N 1
ATOM 632 C CA . PRO A 1 80 ? 8.771 5.028 -13.395 1.00 84.69 80 PRO A CA 1
ATOM 633 C C . PRO A 1 80 ? 7.632 4.059 -13.066 1.00 84.69 80 PRO A C 1
ATOM 635 O O . PRO A 1 80 ? 7.691 3.304 -12.094 1.00 84.69 80 PRO A O 1
ATOM 638 N N . GLU A 1 81 ? 6.623 4.031 -13.930 1.00 86.56 81 GLU A N 1
ATOM 639 C CA . GLU A 1 81 ? 5.599 2.986 -13.912 1.00 86.56 81 GLU A CA 1
ATOM 640 C C . GLU A 1 81 ? 6.224 1.589 -14.129 1.00 86.56 81 GLU A C 1
ATOM 642 O O . GLU A 1 81 ? 7.214 1.473 -14.861 1.00 86.56 81 GLU A O 1
ATOM 647 N N . PRO A 1 82 ? 5.662 0.516 -13.536 1.00 90.31 82 PRO A N 1
ATOM 648 C CA . PRO A 1 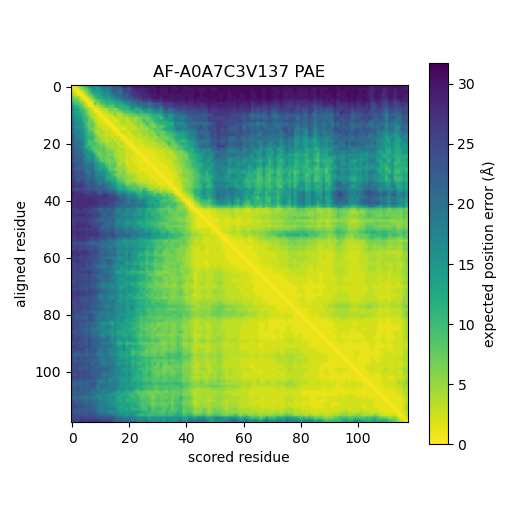82 ? 4.469 0.493 -12.680 1.00 90.31 82 PRO A CA 1
ATOM 649 C C . PRO A 1 82 ? 4.771 0.641 -11.173 1.00 90.31 82 PRO A C 1
ATOM 651 O O . PRO A 1 82 ? 3.977 0.215 -10.340 1.00 90.31 82 PRO A O 1
ATOM 654 N N . ILE A 1 83 ? 5.929 1.188 -10.774 1.00 85.31 83 ILE A N 1
ATOM 655 C CA . ILE A 1 83 ? 6.374 1.171 -9.366 1.00 85.31 83 ILE A CA 1
ATOM 656 C C . ILE A 1 83 ? 5.375 1.841 -8.404 1.00 85.31 83 ILE A C 1
ATOM 658 O O . ILE A 1 83 ? 5.071 1.225 -7.376 1.00 85.31 83 ILE A O 1
ATOM 662 N N . PRO A 1 84 ? 4.858 3.060 -8.670 1.00 88.31 84 PRO A N 1
ATOM 663 C CA . PRO A 1 84 ? 3.869 3.672 -7.784 1.00 88.31 84 PRO A CA 1
ATOM 664 C C . PRO A 1 84 ? 2.614 2.803 -7.650 1.00 88.31 84 PRO A C 1
ATOM 666 O O . PRO A 1 84 ? 2.122 2.607 -6.539 1.00 88.31 84 PRO A O 1
ATOM 669 N N . GLU A 1 85 ? 2.148 2.226 -8.759 1.00 92.75 85 GLU A N 1
ATOM 670 C CA . GLU A 1 85 ? 0.954 1.380 -8.811 1.00 92.75 85 GLU A CA 1
ATOM 671 C C . GLU A 1 85 ? 1.127 0.085 -8.001 1.00 92.75 85 GLU A C 1
ATOM 673 O O . GLU A 1 85 ? 0.254 -0.283 -7.218 1.00 92.75 85 GLU A O 1
ATOM 678 N N . ILE A 1 86 ? 2.298 -0.557 -8.090 1.00 88.69 86 ILE A N 1
ATOM 679 C CA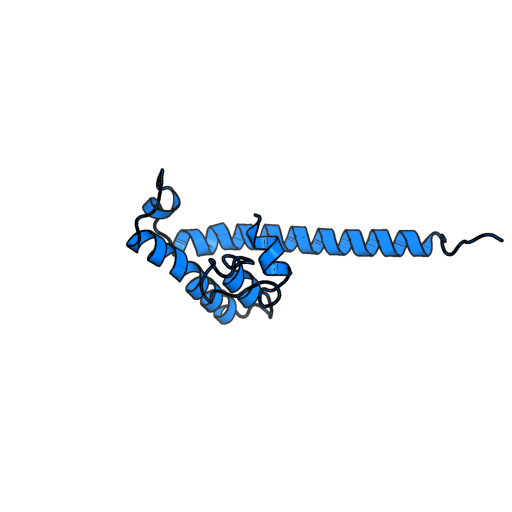 . ILE A 1 86 ? 2.629 -1.754 -7.298 1.00 88.69 86 ILE A CA 1
ATOM 680 C C . ILE A 1 86 ? 2.512 -1.469 -5.796 1.00 88.69 86 ILE A C 1
ATOM 682 O O . ILE A 1 86 ? 1.996 -2.290 -5.035 1.00 88.69 86 ILE A O 1
ATOM 686 N N . VAL A 1 87 ? 3.002 -0.309 -5.352 1.00 85.94 87 VAL A N 1
ATOM 687 C CA . VAL A 1 87 ? 2.932 0.093 -3.940 1.00 85.94 87 VAL A CA 1
ATOM 688 C C . VAL A 1 87 ? 1.499 0.421 -3.534 1.00 85.94 87 VAL A C 1
ATOM 690 O O . VAL A 1 87 ? 1.091 0.067 -2.427 1.00 85.94 87 VAL A O 1
ATOM 693 N N . TYR A 1 88 ? 0.732 1.045 -4.428 1.00 91.56 88 TYR A N 1
ATOM 694 C CA . TYR A 1 88 ? -0.665 1.394 -4.192 1.00 91.56 88 TYR A CA 1
ATOM 695 C C . TYR A 1 88 ? -1.542 0.157 -3.976 1.00 91.56 88 TYR A C 1
ATOM 697 O O . TYR A 1 88 ? -2.391 0.138 -3.087 1.00 91.56 88 TYR A O 1
ATOM 705 N N . GLU A 1 89 ? -1.283 -0.901 -4.744 1.00 93.25 89 GLU A N 1
ATOM 706 C CA . GLU A 1 89 ? -2.057 -2.142 -4.731 1.00 93.25 89 GLU A CA 1
ATOM 707 C C . GLU A 1 89 ? -1.571 -3.187 -3.723 1.00 93.25 89 GLU A C 1
ATOM 709 O O . GLU A 1 89 ? -2.211 -4.223 -3.556 1.00 93.25 89 GLU A O 1
ATOM 714 N N . ARG A 1 90 ? -0.454 -2.959 -3.020 1.00 87.94 90 ARG A N 1
ATOM 715 C CA . ARG A 1 90 ? 0.139 -3.954 -2.101 1.00 87.94 90 ARG A CA 1
ATOM 716 C C . ARG A 1 90 ? -0.854 -4.4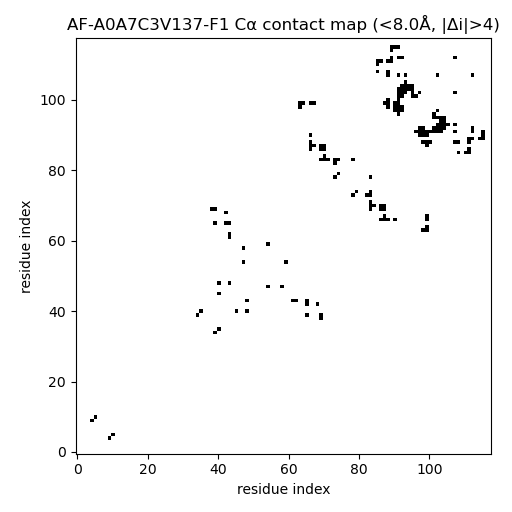89 -1.061 1.00 87.94 90 ARG A C 1
ATOM 718 O O . ARG A 1 90 ? -0.718 -5.617 -0.593 1.00 87.94 90 ARG A O 1
ATOM 725 N N . HIS A 1 91 ? -1.812 -3.668 -0.647 1.00 90.81 91 HIS A N 1
ATOM 726 C CA . HIS A 1 91 ? -2.801 -4.032 0.364 1.00 90.81 91 HIS A CA 1
ATOM 727 C C . HIS A 1 91 ? -4.113 -4.578 -0.210 1.00 90.81 91 HIS A C 1
ATOM 729 O O . HIS A 1 91 ? -5.039 -4.888 0.551 1.00 90.81 91 HIS A O 1
ATOM 735 N N . GLU A 1 92 ? -4.181 -4.748 -1.529 1.00 94.31 92 GLU A N 1
ATOM 736 C CA . GLU A 1 92 ? -5.270 -5.443 -2.192 1.00 94.31 92 GLU A CA 1
ATOM 737 C C . GLU A 1 92 ? -5.239 -6.940 -1.876 1.00 94.31 92 GLU A C 1
ATOM 739 O O . GLU A 1 92 ? -4.211 -7.533 -1.538 1.00 94.31 92 GLU A O 1
ATOM 744 N N . ARG A 1 93 ? -6.410 -7.571 -1.947 1.00 94.75 93 ARG A N 1
ATOM 745 C CA . ARG A 1 93 ? -6.586 -8.997 -1.652 1.00 94.75 93 ARG A CA 1
ATOM 746 C C . ARG A 1 93 ? -7.337 -9.641 -2.795 1.00 94.75 93 ARG A C 1
ATOM 748 O O . ARG A 1 9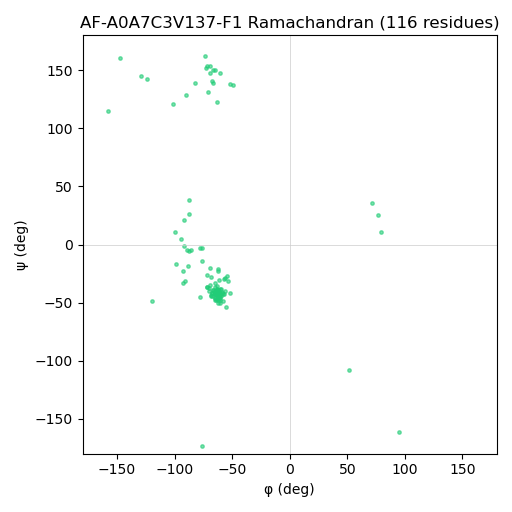3 ? -8.245 -9.037 -3.346 1.00 94.75 93 ARG A O 1
ATOM 755 N N . LEU A 1 94 ? -7.012 -10.893 -3.108 1.00 95.06 94 LEU A N 1
ATOM 756 C CA . LEU A 1 94 ? -7.609 -11.606 -4.245 1.00 95.06 94 LEU A CA 1
ATOM 757 C C . LEU A 1 94 ? -9.147 -11.666 -4.199 1.00 95.06 94 LEU A C 1
ATOM 759 O O . LEU A 1 94 ? -9.780 -11.723 -5.249 1.00 95.06 94 LEU A O 1
ATOM 763 N N . ASP A 1 95 ? -9.737 -11.639 -3.002 1.00 96.06 95 ASP A N 1
ATOM 764 C CA . ASP A 1 95 ? -11.186 -11.641 -2.771 1.00 96.06 95 ASP A CA 1
ATOM 765 C C . ASP A 1 95 ? -11.837 -10.240 -2.804 1.00 96.06 95 ASP A C 1
ATOM 767 O O . ASP A 1 95 ? -13.063 -10.123 -2.731 1.00 96.06 95 ASP A O 1
ATOM 771 N N . GLY A 1 96 ? -11.041 -9.175 -2.932 1.00 95.75 96 GLY A N 1
ATOM 772 C CA . GLY A 1 96 ? -11.482 -7.778 -2.926 1.00 95.75 96 GLY A CA 1
ATOM 773 C C . GLY A 1 96 ? -11.760 -7.204 -1.541 1.00 95.75 96 GLY A C 1
ATOM 774 O O . GLY A 1 96 ? -12.312 -6.115 -1.436 1.00 95.75 96 GLY A O 1
ATOM 775 N N . SER A 1 97 ? -11.392 -7.907 -0.465 1.00 94.25 97 SER A N 1
ATOM 776 C CA . SER A 1 97 ? -11.468 -7.369 0.904 1.00 94.25 97 SER A CA 1
ATOM 777 C C . SER A 1 97 ? -10.319 -6.406 1.244 1.00 94.25 97 SER A C 1
ATOM 779 O O . SER A 1 97 ? -10.251 -5.872 2.357 1.00 94.25 97 SER A O 1
ATOM 781 N N . GLY A 1 98 ? -9.392 -6.225 0.302 1.00 93.25 98 GLY A N 1
ATOM 782 C CA . GLY A 1 98 ? -8.258 -5.322 0.404 1.00 93.25 98 GLY A CA 1
ATOM 783 C C . GLY A 1 98 ? -8.630 -3.853 0.218 1.00 93.25 98 GLY A C 1
ATOM 784 O O . GLY A 1 98 ? -9.798 -3.467 0.201 1.00 93.25 98 GLY A O 1
ATOM 785 N N . TYR A 1 99 ? -7.601 -3.022 0.162 1.00 93.56 99 TYR A N 1
ATOM 786 C CA . TYR A 1 99 ? -7.707 -1.577 -0.001 1.00 93.56 99 TYR A CA 1
ATOM 787 C C . TYR A 1 99 ? -6.491 -1.087 -0.802 1.00 93.56 99 TYR A C 1
ATOM 789 O O . TYR A 1 99 ? -5.469 -1.781 -0.806 1.00 93.56 99 TYR A O 1
ATOM 797 N N . PRO A 1 100 ? -6.541 0.109 -1.413 1.00 92.81 100 PRO A N 1
ATOM 798 C CA . PRO A 1 100 ? -7.587 1.137 -1.314 1.00 92.81 100 PRO A CA 1
ATOM 799 C C . PRO A 1 100 ? -8.744 1.022 -2.314 1.00 92.81 100 PRO A C 1
ATOM 801 O O . PRO A 1 100 ? -9.801 1.597 -2.067 1.00 92.81 100 PRO A O 1
ATOM 804 N N . ARG A 1 101 ? -8.586 0.286 -3.413 1.00 94.94 101 ARG A N 1
ATOM 805 C CA . ARG A 1 101 ? -9.563 0.210 -4.509 1.00 94.94 101 ARG A CA 1
ATOM 806 C C . ARG A 1 101 ? -10.468 -1.018 -4.445 1.00 94.94 101 ARG A C 1
ATOM 808 O O . ARG A 1 101 ? -11.517 -1.012 -5.084 1.00 94.94 101 ARG A O 1
ATOM 815 N N . GLY A 1 102 ? -10.105 -2.040 -3.670 1.00 95.62 102 GLY A N 1
ATOM 816 C CA . GLY A 1 102 ? -10.898 -3.266 -3.548 1.00 95.62 102 GLY A CA 1
ATOM 817 C C . GLY A 1 102 ? -10.836 -4.124 -4.813 1.00 95.62 102 GLY A C 1
ATOM 818 O O . GLY A 1 102 ? -11.836 -4.736 -5.199 1.00 95.62 102 GLY A O 1
ATOM 819 N N . LEU A 1 103 ? -9.670 -4.130 -5.464 1.00 96.94 103 LEU A N 1
ATOM 820 C CA . LEU A 1 103 ? -9.391 -4.893 -6.681 1.00 96.94 103 LEU A CA 1
ATOM 821 C C . LEU A 1 103 ? -9.451 -6.398 -6.403 1.00 96.94 103 LEU A C 1
ATOM 823 O O . LEU A 1 103 ? -9.142 -6.847 -5.297 1.00 96.94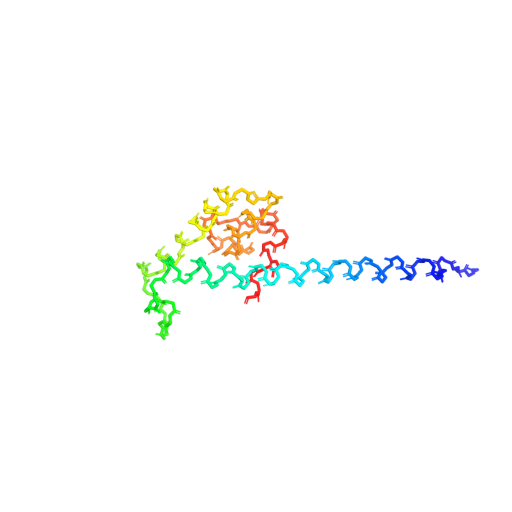 103 LEU A O 1
ATOM 827 N N . LYS A 1 104 ? -9.828 -7.192 -7.410 1.00 97.25 104 LYS A N 1
ATOM 828 C CA . LYS A 1 104 ? -10.001 -8.644 -7.282 1.00 97.25 104 LYS A CA 1
ATOM 829 C C . LYS A 1 104 ? -9.164 -9.413 -8.286 1.00 97.25 104 LYS A C 1
ATOM 831 O O . LYS A 1 104 ? -9.057 -9.051 -9.452 1.00 97.25 104 LYS A O 1
ATOM 836 N N . GLY A 1 105 ? -8.637 -10.552 -7.839 1.00 95.00 105 GLY A N 1
ATOM 837 C CA . GLY A 1 105 ? -7.971 -11.526 -8.704 1.00 95.00 105 GLY A CA 1
ATOM 838 C C . GLY A 1 105 ? -6.881 -10.922 -9.595 1.00 95.00 105 GLY A C 1
ATOM 839 O O . GLY A 1 105 ? -5.797 -10.587 -9.116 1.00 95.00 105 GLY A O 1
ATOM 840 N N . ASP A 1 106 ? -7.173 -10.841 -10.893 1.00 95.88 106 ASP A N 1
ATOM 841 C CA . ASP A 1 106 ? -6.258 -10.373 -11.941 1.00 95.88 106 ASP A CA 1
ATOM 842 C C . ASP A 1 106 ? -6.351 -8.869 -12.227 1.00 95.88 106 ASP A C 1
ATOM 844 O O . ASP A 1 106 ? -5.589 -8.356 -13.040 1.00 95.88 106 ASP A O 1
ATOM 848 N N . GLU A 1 107 ? -7.236 -8.146 -11.536 1.00 97.00 107 GLU A N 1
ATOM 849 C CA . GLU A 1 107 ? -7.203 -6.679 -11.501 1.00 97.00 107 GLU A CA 1
ATOM 850 C C . GLU A 1 107 ? -5.991 -6.163 -10.711 1.00 97.00 107 GLU A C 1
ATOM 852 O O . GLU A 1 107 ? -5.599 -5.016 -10.886 1.00 97.00 107 GLU A O 1
ATOM 857 N N . ILE A 1 108 ? -5.401 -7.007 -9.854 1.00 96.38 108 ILE A N 1
ATOM 858 C CA . ILE A 1 108 ? -4.218 -6.694 -9.048 1.00 96.38 108 ILE A CA 1
ATOM 859 C C . ILE A 1 108 ? -2.958 -7.077 -9.828 1.00 96.38 108 ILE A C 1
ATOM 861 O O . ILE A 1 108 ? -2.803 -8.232 -10.251 1.00 96.38 108 ILE A O 1
ATOM 865 N N . LEU A 1 109 ? -2.012 -6.146 -9.939 1.00 94.25 109 LEU A N 1
ATOM 866 C CA . LEU A 1 109 ? -0.696 -6.367 -10.525 1.00 94.25 109 LEU A CA 1
ATOM 867 C C . LEU A 1 109 ? -0.010 -7.583 -9.893 1.00 94.25 109 LEU A C 1
ATOM 869 O O . LEU A 1 109 ? -0.033 -7.803 -8.677 1.00 94.25 109 LEU A O 1
ATOM 873 N N . LEU A 1 110 ? 0.638 -8.400 -10.726 1.00 91.31 110 LEU A N 1
ATOM 874 C CA . LEU A 1 110 ? 1.334 -9.602 -10.266 1.00 91.31 110 LEU A CA 1
ATOM 875 C C . LEU A 1 110 ? 2.407 -9.262 -9.227 1.00 91.31 110 LEU A C 1
ATOM 877 O O . LEU A 1 110 ? 2.512 -9.932 -8.202 1.00 91.31 110 LEU A O 1
ATOM 881 N N . GLU A 1 111 ? 3.159 -8.200 -9.471 1.00 86.62 111 GLU A N 1
ATOM 882 C CA . GLU A 1 111 ? 4.207 -7.693 -8.599 1.00 86.62 111 GLU A CA 1
ATOM 883 C C . GLU A 1 111 ? 3.636 -7.229 -7.254 1.00 86.62 111 GLU A C 1
ATOM 885 O O . GLU A 1 111 ? 4.220 -7.532 -6.214 1.00 86.62 111 GLU A O 1
ATOM 890 N N . ALA A 1 112 ? 2.463 -6.583 -7.246 1.00 88.69 112 ALA A N 1
ATOM 891 C CA . ALA A 1 112 ? 1.773 -6.189 -6.017 1.00 88.69 112 ALA A CA 1
ATOM 892 C C . ALA A 1 112 ? 1.331 -7.414 -5.203 1.00 88.69 112 ALA A C 1
ATOM 894 O O . ALA A 1 112 ? 1.562 -7.466 -3.993 1.00 88.69 112 ALA A O 1
ATOM 895 N N . ARG A 1 113 ? 0.796 -8.451 -5.868 1.00 88.38 113 ARG A N 1
ATOM 896 C CA . ARG A 1 113 ? 0.440 -9.733 -5.227 1.00 88.38 113 ARG A CA 1
ATOM 897 C C . ARG A 1 113 ? 1.653 -10.424 -4.601 1.00 88.38 113 ARG A C 1
ATOM 899 O O . ARG A 1 113 ? 1.532 -11.000 -3.524 1.00 88.38 113 ARG A O 1
ATOM 906 N N . ILE A 1 114 ? 2.818 -10.357 -5.249 1.00 82.94 114 ILE A N 1
ATOM 907 C CA . ILE A 1 114 ? 4.075 -10.900 -4.711 1.00 82.94 114 ILE A CA 1
ATOM 908 C C . ILE A 1 114 ? 4.522 -10.092 -3.482 1.00 82.94 114 ILE A C 1
ATOM 910 O O . ILE A 1 114 ? 4.889 -10.667 -2.456 1.00 82.94 114 ILE A O 1
ATOM 914 N N . LEU A 1 115 ? 4.449 -8.761 -3.558 1.00 76.56 115 LEU A N 1
ATOM 915 C CA . LEU A 1 115 ? 4.902 -7.855 -2.501 1.00 76.56 115 LEU A CA 1
ATOM 916 C C . LEU A 1 115 ? 3.984 -7.861 -1.260 1.00 76.56 115 LEU A C 1
ATOM 918 O O . LEU A 1 115 ? 4.447 -7.597 -0.149 1.00 76.56 115 LEU A O 1
ATOM 922 N N . ALA A 1 116 ? 2.700 -8.192 -1.424 1.00 76.69 116 ALA A N 1
ATOM 923 C CA . ALA A 1 116 ? 1.706 -8.296 -0.349 1.00 76.69 116 ALA A CA 1
ATOM 924 C C . ALA A 1 116 ? 2.024 -9.385 0.698 1.00 76.69 116 ALA A C 1
ATOM 926 O O . ALA A 1 116 ? 1.520 -9.334 1.819 1.00 76.69 116 ALA A O 1
ATOM 927 N N . VAL A 1 117 ? 2.855 -10.371 0.341 1.00 61.59 117 VAL A N 1
ATOM 928 C CA . VAL A 1 117 ? 3.216 -11.520 1.195 1.00 61.59 117 VAL A CA 1
ATOM 929 C C . VAL A 1 117 ? 4.428 -11.223 2.102 1.00 61.59 117 VAL A C 1
ATOM 931 O O . VAL A 1 117 ? 4.780 -12.043 2.948 1.00 61.59 117 VAL A O 1
ATOM 934 N N . SER A 1 118 ? 5.063 -10.054 1.941 1.00 47.59 118 SER A N 1
ATOM 935 C CA . SER A 1 118 ? 6.272 -9.623 2.673 1.00 47.59 118 SER A CA 1
ATOM 936 C C . SER A 1 118 ? 5.948 -8.631 3.782 1.00 47.59 118 SER A C 1
ATOM 938 O O . SER A 1 118 ? 6.545 -8.745 4.872 1.00 47.59 118 SER A O 1
#

Solvent-accessible surface area (backbone atoms only — not comparable to full-atom values): 6748 Å² total; per-residue (Å²): 135,84,84,80,87,78,47,70,66,53,55,50,50,49,51,49,53,53,50,51,53,51,48,53,50,50,52,51,50,53,48,49,52,52,46,43,66,67,46,53,60,73,68,36,58,66,68,69,74,69,44,85,77,83,73,51,74,71,57,47,48,52,53,53,50,44,32,60,53,50,23,53,50,35,49,75,71,64,54,62,85,64,54,31,58,34,58,29,41,28,55,40,30,65,87,27,83,27,35,81,83,38,40,40,57,82,72,44,54,68,68,11,62,60,56,51,79,112

Sequence (118 aa):
MRSPNGGPGGFILIVRDITERKRVEIELREMAERLRKSFLGIIIPSEILNKPGRLIPLEMEIVRRHAEVGYEVLKNAGLPEPIPEIVYERHERLDGSGYPRGLKGDEILLEARILAVS

pLDDT: mean 76.73, std 16.51, range [38.47, 97.25]

Foldseek 3Di:
DDDDPPDPVVVVVVVVVVVVVVVVVVVVVVVVVVCCVPQVPVQQDPCLVPPPDDDDPVSVVSVQVSLVVQLVVCVVVPPDPPVSVLSSCLQEDQCQPGDDVSDHNVSHDPSSVVNNVD

Nearest PDB structures (foldseek):
  3tmc-assembly2_B  TM=7.970E-01  e=2.415E-02  Bdellovibrio bacteriovorus HD100
  5z7c-assembly1_A  TM=6.877E-01  e=5.543E-02  Vibrio cholerae O1 biovar El Tor str. N16961
  7ezc-assembly1_A  TM=2.925E-01  e=9.120E+00  Homo sapiens

Mean predicted aligned error: 10.82 Å